Protein AF-A0A3B8XAX7-F1 (afdb_monomer)

Structure (mmCIF, N/CA/C/O backbone):
data_AF-A0A3B8XAX7-F1
#
_entry.id   AF-A0A3B8XAX7-F1
#
loop_
_atom_site.group_PDB
_atom_site.id
_atom_site.type_symbol
_atom_site.label_atom_id
_atom_site.label_alt_id
_atom_site.label_comp_id
_atom_site.label_asym_id
_atom_site.label_entity_id
_atom_site.label_seq_id
_atom_site.pdbx_PDB_ins_code
_atom_site.Cartn_x
_atom_site.Cartn_y
_atom_site.Cartn_z
_atom_site.occupancy
_atom_site.B_iso_or_equiv
_atom_site.auth_seq_id
_atom_site.auth_comp_id
_atom_site.auth_asym_id
_atom_site.auth_atom_id
_atom_site.pdbx_PDB_model_num
ATOM 1 N N . GLY A 1 1 ? 20.443 1.069 -16.167 1.00 61.75 1 GLY A N 1
ATOM 2 C CA . GLY A 1 1 ? 19.445 0.822 -15.101 1.00 61.75 1 GLY A CA 1
ATOM 3 C C . GLY A 1 1 ? 19.989 -0.280 -14.224 1.00 61.75 1 GLY A C 1
ATOM 4 O O . GLY A 1 1 ? 20.719 -1.090 -14.764 1.00 61.75 1 GLY A O 1
ATOM 5 N N . PHE A 1 2 ? 19.674 -0.345 -12.926 1.00 66.94 2 PHE A N 1
ATOM 6 C CA . PHE A 1 2 ? 20.368 -1.276 -12.009 1.00 66.94 2 PHE A CA 1
ATOM 7 C C . PHE A 1 2 ? 20.393 -2.736 -12.513 1.00 66.94 2 PHE A C 1
ATOM 9 O O . PHE A 1 2 ? 21.386 -3.434 -12.376 1.00 66.94 2 PHE A O 1
ATOM 16 N N . LEU A 1 3 ? 19.346 -3.165 -13.218 1.00 68.88 3 LEU A N 1
ATOM 17 C CA . LEU A 1 3 ? 19.205 -4.504 -13.802 1.00 68.88 3 LEU A CA 1
ATOM 18 C C . LEU A 1 3 ? 20.222 -4.856 -14.907 1.00 68.88 3 LEU A C 1
ATOM 20 O O . LEU A 1 3 ? 20.401 -6.036 -15.185 1.00 68.88 3 LEU A O 1
ATOM 24 N N . THR A 1 4 ? 20.882 -3.883 -15.545 1.00 67.38 4 THR A N 1
ATOM 25 C CA . THR A 1 4 ? 21.856 -4.137 -16.630 1.00 67.38 4 THR A CA 1
ATOM 26 C C . THR A 1 4 ? 23.275 -4.394 -16.124 1.00 67.38 4 THR A C 1
ATOM 28 O O . THR A 1 4 ? 24.129 -4.818 -16.893 1.00 67.38 4 THR A O 1
ATOM 31 N N . GLU A 1 5 ? 23.533 -4.137 -14.842 1.00 78.00 5 GLU A N 1
ATOM 32 C CA . GLU A 1 5 ? 24.853 -4.286 -14.213 1.00 78.00 5 GLU A CA 1
ATOM 33 C C . GLU A 1 5 ? 25.032 -5.664 -13.553 1.00 78.00 5 GLU A C 1
ATOM 35 O O . GLU A 1 5 ? 26.146 -6.064 -13.216 1.00 78.00 5 GLU A O 1
ATOM 40 N N . TYR A 1 6 ? 23.943 -6.423 -13.390 1.00 73.25 6 TYR A N 1
ATOM 41 C CA . TYR A 1 6 ? 23.948 -7.725 -12.732 1.00 73.25 6 TYR A CA 1
ATOM 42 C C . TYR A 1 6 ? 23.913 -8.869 -13.742 1.00 73.25 6 TYR A C 1
ATOM 44 O O . TYR A 1 6 ? 22.968 -9.028 -14.509 1.00 73.25 6 TYR A O 1
ATOM 52 N N . THR A 1 7 ? 24.928 -9.726 -13.698 1.00 74.94 7 THR A N 1
ATOM 53 C CA . THR A 1 7 ? 25.008 -10.918 -14.545 1.00 74.94 7 THR A CA 1
ATOM 54 C C . THR A 1 7 ? 24.191 -12.076 -13.960 1.00 74.94 7 THR A 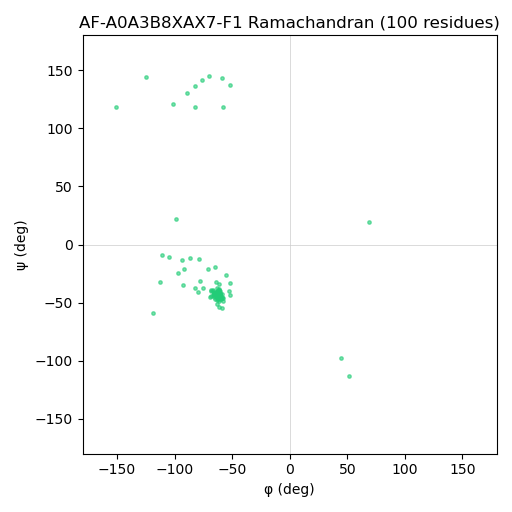C 1
ATOM 56 O O . THR A 1 7 ? 24.278 -12.359 -12.761 1.00 74.94 7 THR A O 1
ATOM 59 N N . GLY A 1 8 ? 23.436 -12.776 -14.817 1.00 77.50 8 GLY A N 1
ATOM 60 C CA . GLY A 1 8 ? 22.853 -14.110 -14.596 1.00 77.50 8 GLY A CA 1
ATOM 61 C C . GLY A 1 8 ? 22.198 -14.336 -13.229 1.00 77.50 8 GLY A C 1
ATOM 62 O O . GLY A 1 8 ? 21.045 -13.973 -13.010 1.00 77.50 8 GLY A O 1
ATOM 63 N N . LEU A 1 9 ? 22.937 -14.951 -12.300 1.00 82.56 9 LEU A N 1
ATOM 64 C CA . LEU A 1 9 ? 22.441 -15.314 -10.969 1.00 82.56 9 LEU A CA 1
ATOM 65 C C . LEU A 1 9 ? 21.993 -14.095 -10.147 1.00 82.56 9 LEU A C 1
ATOM 67 O O . LEU A 1 9 ? 20.950 -14.135 -9.499 1.00 82.56 9 LEU A O 1
ATOM 71 N N . LYS A 1 10 ? 22.756 -12.995 -10.198 1.00 81.06 10 LYS A N 1
ATOM 72 C CA . LYS A 1 10 ? 22.441 -11.782 -9.430 1.00 81.06 10 LYS A CA 1
ATOM 73 C C . LYS A 1 10 ? 21.156 -11.133 -9.940 1.00 81.06 10 LYS A C 1
ATOM 75 O O . LYS A 1 10 ? 20.323 -10.729 -9.141 1.00 81.06 10 LYS A O 1
ATOM 80 N N . PHE A 1 11 ? 20.960 -11.112 -11.258 1.00 81.88 11 PHE A N 1
ATOM 81 C CA . PHE A 1 11 ? 19.723 -10.640 -11.884 1.00 81.88 11 PHE A CA 1
ATOM 82 C C . PHE A 1 11 ? 18.510 -11.440 -11.392 1.00 81.88 11 PHE A C 1
ATOM 84 O O . PHE A 1 11 ? 17.536 -10.852 -10.930 1.00 81.88 11 PHE A O 1
ATOM 91 N N . ILE A 1 12 ? 18.600 -12.775 -11.396 1.00 87.25 12 ILE A N 1
ATOM 92 C CA . ILE A 1 12 ? 17.524 -13.656 -10.912 1.00 87.25 12 ILE A CA 1
ATOM 93 C C . ILE A 1 12 ? 17.214 -13.388 -9.434 1.00 87.25 12 ILE A C 1
ATOM 95 O O . ILE A 1 12 ? 16.044 -13.308 -9.065 1.00 87.25 12 ILE A O 1
ATOM 99 N N . MET A 1 13 ? 18.238 -13.200 -8.597 1.00 87.75 13 MET A N 1
ATOM 100 C CA . MET A 1 13 ? 18.053 -12.888 -7.176 1.00 87.75 13 MET A CA 1
ATOM 101 C C . MET A 1 13 ? 17.304 -11.567 -6.955 1.00 87.75 13 MET A C 1
ATOM 103 O O . MET A 1 13 ? 16.456 -11.511 -6.069 1.00 87.75 13 MET A O 1
ATOM 107 N N . TYR A 1 14 ? 17.548 -10.534 -7.770 1.00 86.06 14 TYR A N 1
ATOM 108 C CA . TYR A 1 14 ? 16.793 -9.277 -7.684 1.00 86.06 14 TYR A CA 1
ATOM 109 C C . TYR A 1 14 ? 15.308 -9.460 -8.019 1.00 86.06 14 TYR A C 1
ATOM 111 O O . TYR A 1 14 ? 14.464 -8.981 -7.264 1.00 86.06 14 TYR A O 1
ATOM 119 N N . TYR A 1 15 ? 14.969 -10.190 -9.088 1.00 85.31 15 TYR A N 1
ATOM 120 C CA . TYR A 1 15 ? 13.560 -10.470 -9.404 1.00 85.31 15 TYR A CA 1
ATOM 121 C C . TYR A 1 15 ? 12.896 -11.342 -8.349 1.00 85.31 15 TYR A C 1
ATOM 123 O O . TYR A 1 15 ? 11.762 -11.075 -7.958 1.00 85.31 15 TYR A O 1
ATOM 131 N N . LEU A 1 16 ? 13.594 -12.374 -7.872 1.00 91.19 16 LEU A N 1
ATOM 132 C CA . LEU A 1 16 ? 13.080 -13.231 -6.813 1.00 91.19 16 LEU A CA 1
ATOM 133 C C . LEU A 1 16 ? 12.774 -12.406 -5.559 1.00 91.19 16 LEU A C 1
ATOM 135 O O . LEU A 1 16 ? 11.690 -12.538 -5.000 1.00 91.19 16 LEU A O 1
ATOM 139 N N . ALA A 1 17 ? 13.685 -11.519 -5.157 1.00 91.94 17 ALA A N 1
ATOM 140 C CA . ALA A 1 17 ? 13.478 -10.632 -4.020 1.00 91.94 17 ALA A CA 1
ATOM 141 C C . ALA A 1 17 ? 12.278 -9.690 -4.223 1.00 91.94 17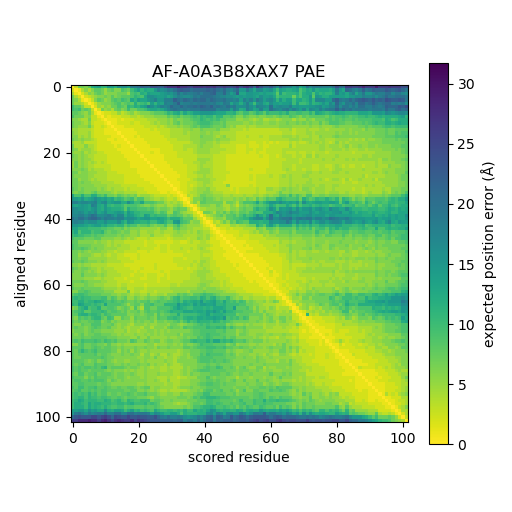 ALA A C 1
ATOM 143 O O . ALA A 1 17 ? 11.493 -9.504 -3.296 1.00 91.94 17 ALA A O 1
ATOM 144 N N . GLU A 1 18 ? 12.091 -9.137 -5.425 1.00 89.88 18 GLU A N 1
ATOM 145 C CA . GLU A 1 18 ? 10.938 -8.284 -5.741 1.00 89.88 18 GLU A CA 1
ATOM 146 C C . GLU A 1 18 ? 9.610 -9.053 -5.619 1.00 89.88 18 GLU A C 1
ATOM 148 O O . GLU A 1 18 ? 8.672 -8.571 -4.981 1.00 89.88 18 GLU A O 1
ATOM 153 N N . TYR A 1 19 ? 9.540 -10.279 -6.148 1.00 90.69 19 TYR A N 1
ATOM 154 C CA . TYR A 1 19 ? 8.340 -11.116 -6.040 1.00 90.69 19 TYR A CA 1
ATOM 155 C C . TYR A 1 19 ? 8.074 -11.592 -4.614 1.00 90.69 19 TYR A C 1
ATOM 157 O O . TYR A 1 19 ? 6.925 -11.586 -4.174 1.00 90.69 19 TYR A O 1
ATOM 165 N N . VAL A 1 20 ? 9.119 -11.960 -3.869 1.00 93.62 20 VAL A N 1
ATOM 166 C CA . VAL A 1 20 ? 8.988 -12.307 -2.450 1.00 93.62 20 VAL A CA 1
ATOM 167 C C . VAL A 1 20 ? 8.449 -11.109 -1.671 1.00 93.62 20 VAL A C 1
ATOM 169 O O . VAL A 1 20 ? 7.500 -11.275 -0.912 1.00 93.62 20 VAL A O 1
ATOM 172 N N . ASN A 1 21 ? 8.964 -9.900 -1.915 1.00 93.75 21 ASN A N 1
ATOM 173 C CA . ASN A 1 21 ? 8.464 -8.686 -1.270 1.00 93.75 21 ASN A CA 1
ATOM 174 C C . ASN A 1 21 ? 6.988 -8.405 -1.619 1.00 93.75 21 ASN A C 1
ATOM 176 O O . ASN A 1 21 ? 6.188 -8.054 -0.757 1.00 93.75 21 ASN A O 1
ATOM 180 N N . MET A 1 22 ? 6.579 -8.625 -2.870 1.00 92.06 22 MET A N 1
ATOM 181 C CA . MET A 1 22 ? 5.174 -8.477 -3.265 1.00 92.06 22 MET A CA 1
ATOM 182 C C . MET A 1 22 ? 4.251 -9.445 -2.501 1.00 92.06 22 MET A C 1
ATOM 184 O O . MET A 1 22 ? 3.154 -9.061 -2.081 1.00 92.06 22 MET A O 1
ATOM 188 N N . ILE A 1 23 ? 4.699 -10.685 -2.275 1.00 93.50 23 ILE A N 1
ATOM 189 C CA . ILE A 1 23 ? 3.966 -11.684 -1.485 1.00 93.50 23 ILE A CA 1
ATOM 190 C C . ILE A 1 23 ? 3.929 -11.294 -0.006 1.00 93.50 23 ILE A C 1
ATOM 192 O O . ILE A 1 23 ? 2.859 -11.350 0.600 1.00 93.50 23 ILE A O 1
ATOM 196 N N . THR A 1 24 ? 5.050 -10.867 0.581 1.00 92.88 24 THR A N 1
ATOM 197 C CA . THR A 1 24 ? 5.092 -10.494 2.003 1.00 92.88 24 THR A CA 1
ATOM 198 C C . THR A 1 24 ? 4.239 -9.263 2.299 1.00 92.88 24 THR A C 1
ATOM 200 O O . THR A 1 24 ? 3.495 -9.271 3.277 1.00 92.88 24 THR A O 1
ATOM 203 N N . VAL A 1 25 ? 4.263 -8.237 1.444 1.00 93.06 25 VAL A N 1
ATOM 204 C CA . VAL A 1 25 ? 3.410 -7.045 1.596 1.00 93.06 25 VAL A CA 1
ATOM 205 C C . VAL A 1 25 ? 1.931 -7.407 1.462 1.00 93.06 25 VAL A C 1
ATOM 207 O O . VAL A 1 25 ? 1.115 -6.948 2.260 1.00 93.06 25 VAL A O 1
ATOM 210 N N . SER A 1 26 ? 1.580 -8.284 0.516 1.00 91.38 26 SER A N 1
ATOM 211 C CA . SER A 1 26 ? 0.205 -8.782 0.378 1.00 91.38 26 SER A CA 1
ATOM 212 C C . SER A 1 26 ? -0.233 -9.567 1.619 1.00 91.38 26 SER A C 1
ATOM 214 O O . SER A 1 26 ? -1.324 -9.345 2.137 1.00 91.38 26 SER A O 1
ATOM 216 N N . ALA A 1 27 ? 0.630 -10.434 2.155 1.00 91.31 27 ALA A N 1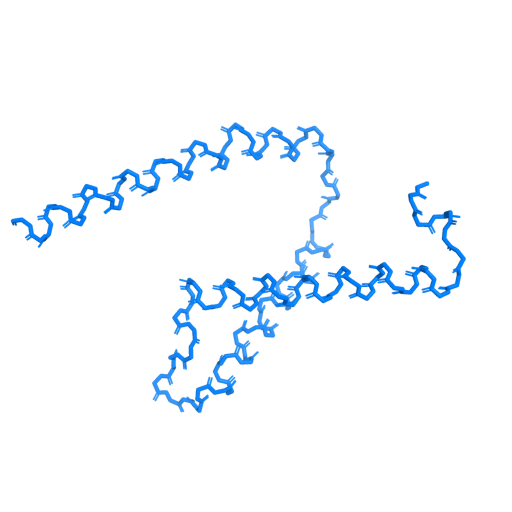
ATOM 217 C CA . ALA A 1 27 ? 0.371 -11.169 3.391 1.00 91.31 27 ALA A CA 1
ATOM 218 C C . ALA A 1 27 ? 0.159 -10.231 4.591 1.00 91.31 27 ALA A C 1
ATOM 220 O O . ALA A 1 27 ? -0.808 -10.399 5.335 1.00 91.31 27 ALA A O 1
ATOM 221 N N . LEU A 1 28 ? 1.007 -9.209 4.752 1.00 92.50 28 LEU A N 1
ATOM 222 C CA . LEU A 1 28 ? 0.856 -8.196 5.800 1.00 92.50 28 LEU A CA 1
ATOM 223 C C . LEU A 1 28 ? -0.456 -7.419 5.655 1.00 92.50 28 LEU A C 1
ATOM 225 O O . LEU A 1 28 ? -1.154 -7.217 6.646 1.00 92.50 28 LEU A O 1
ATOM 229 N N . ALA A 1 29 ? -0.833 -7.036 4.435 1.00 91.06 29 ALA A N 1
ATOM 230 C CA . ALA A 1 29 ? -2.094 -6.347 4.187 1.00 91.06 29 ALA A CA 1
ATOM 231 C C . ALA A 1 29 ? -3.306 -7.213 4.573 1.00 91.06 29 ALA A C 1
ATOM 233 O O . ALA A 1 29 ? -4.241 -6.716 5.204 1.00 91.06 29 ALA A O 1
ATOM 234 N N . VAL A 1 30 ? -3.280 -8.517 4.263 1.00 91.06 30 VAL A N 1
ATOM 235 C CA . VAL A 1 30 ? -4.342 -9.453 4.668 1.00 91.06 30 VAL A CA 1
ATOM 236 C C . VAL A 1 30 ? -4.454 -9.555 6.187 1.00 91.06 30 VAL A C 1
ATOM 238 O O . VAL A 1 30 ? -5.566 -9.529 6.719 1.00 91.06 30 VAL A O 1
ATOM 241 N N . LEU A 1 31 ? -3.320 -9.655 6.884 1.00 90.06 31 LEU A N 1
ATOM 242 C CA . LEU A 1 31 ? -3.285 -9.764 8.343 1.00 90.06 31 LEU A CA 1
ATOM 243 C C . LEU A 1 31 ? -3.790 -8.494 9.032 1.00 90.06 31 LEU A C 1
ATOM 245 O O . LEU A 1 31 ? -4.583 -8.596 9.962 1.00 90.06 31 LEU A O 1
ATOM 249 N N . LEU A 1 32 ? -3.351 -7.322 8.570 1.00 88.50 32 LEU A N 1
ATOM 250 C CA . LEU A 1 32 ? -3.646 -6.046 9.223 1.00 88.50 32 LEU A CA 1
ATOM 251 C C . LEU A 1 32 ? -5.048 -5.515 8.904 1.00 88.50 32 LEU A C 1
ATOM 253 O O . LEU A 1 32 ? -5.714 -5.003 9.796 1.00 88.50 32 LEU A O 1
ATOM 257 N N . PHE A 1 33 ? -5.503 -5.631 7.652 1.00 85.94 33 PHE A N 1
ATOM 258 C CA . PHE A 1 33 ? -6.727 -4.958 7.198 1.00 85.94 33 PHE A CA 1
ATOM 259 C C . PHE A 1 33 ? -7.876 -5.910 6.857 1.00 85.94 33 PHE A C 1
ATOM 261 O O . PHE A 1 33 ? -9.033 -5.565 7.072 1.00 85.94 33 PHE A O 1
ATOM 268 N N . PHE A 1 34 ? -7.596 -7.118 6.357 1.00 82.50 34 PHE A N 1
ATOM 269 C CA . PHE A 1 34 ? -8.639 -8.048 5.889 1.00 82.50 34 PHE A CA 1
ATOM 270 C C . PHE A 1 34 ? -9.008 -9.132 6.915 1.00 82.50 34 PHE A C 1
ATOM 272 O O . PHE A 1 34 ? -9.522 -10.195 6.548 1.00 82.50 34 PHE A O 1
ATOM 279 N N . GLY A 1 35 ? -8.744 -8.893 8.203 1.00 80.44 35 GLY A N 1
ATOM 280 C CA . GLY A 1 35 ? -9.110 -9.811 9.289 1.00 80.44 35 GLY A CA 1
ATOM 281 C C . GLY A 1 35 ? -8.323 -11.127 9.292 1.00 80.44 35 GLY A C 1
ATOM 282 O O . GLY A 1 35 ? -8.781 -12.116 9.865 1.00 80.44 35 GLY A O 1
ATOM 283 N N . GLY A 1 36 ? -7.170 -11.169 8.612 1.00 82.50 36 GLY A N 1
ATOM 284 C CA . GLY A 1 36 ? -6.247 -12.300 8.587 1.00 82.50 36 GLY A CA 1
ATOM 285 C C . GLY A 1 36 ? -6.923 -13.628 8.249 1.00 82.50 36 GLY A C 1
ATOM 286 O O . GLY A 1 36 ? -7.433 -13.834 7.143 1.00 82.50 36 GLY A O 1
ATOM 287 N N . TRP A 1 37 ? -6.931 -14.509 9.243 1.00 81.88 37 TRP A N 1
ATOM 288 C CA . TRP A 1 37 ? -7.378 -15.899 9.181 1.00 81.88 37 TRP A CA 1
ATOM 289 C C . TRP A 1 37 ? -8.898 -16.078 9.235 1.00 81.88 37 TRP A C 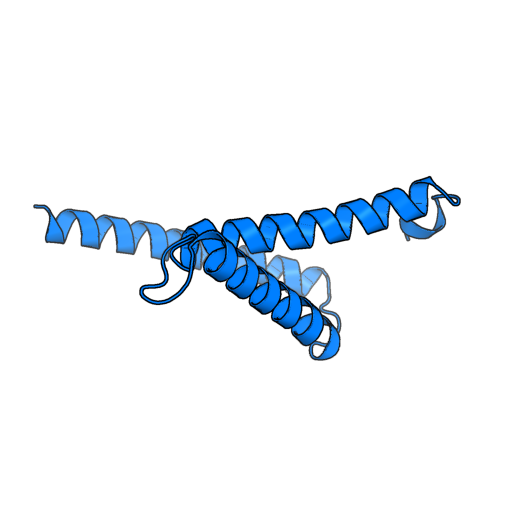1
ATOM 291 O O . TRP A 1 37 ? -9.394 -17.175 8.988 1.00 81.88 37 TRP A O 1
ATOM 301 N N . TYR A 1 38 ? -9.647 -15.027 9.579 1.00 75.00 38 TYR A N 1
ATOM 302 C CA . TYR A 1 38 ? -11.072 -15.158 9.843 1.00 75.00 38 TYR A CA 1
ATOM 303 C C . TYR A 1 38 ? -11.888 -15.147 8.545 1.00 75.00 38 TYR A C 1
ATOM 305 O O . TYR A 1 38 ? -11.880 -14.172 7.781 1.00 75.00 38 TYR A O 1
ATOM 313 N N . LEU A 1 39 ? -12.593 -16.252 8.305 1.00 76.38 39 LEU A N 1
ATOM 314 C CA . LEU A 1 39 ? -13.693 -16.367 7.357 1.00 76.38 39 LEU A CA 1
ATOM 315 C C . LEU A 1 39 ? -14.637 -17.454 7.882 1.00 76.38 39 LEU A C 1
ATOM 317 O O . LEU A 1 39 ? -14.227 -18.599 8.025 1.00 76.38 39 LEU A O 1
ATOM 321 N N . TRP A 1 40 ? -15.886 -17.092 8.184 1.00 71.44 40 TRP A N 1
ATOM 322 C CA . TRP A 1 40 ? -16.823 -17.933 8.952 1.00 71.44 40 TRP A CA 1
ATOM 323 C C . TRP A 1 40 ? -17.034 -19.344 8.363 1.00 71.44 40 TRP A C 1
ATOM 325 O O . TRP A 1 40 ? -17.345 -20.280 9.091 1.00 71.44 40 TRP A O 1
ATOM 335 N N . PHE A 1 41 ? -16.852 -19.507 7.050 1.00 77.19 41 PHE A N 1
ATOM 336 C CA . PHE A 1 41 ? -17.217 -20.722 6.315 1.00 77.19 41 PHE A CA 1
ATOM 337 C C . PHE A 1 41 ? -16.024 -21.552 5.797 1.00 77.19 41 PHE A C 1
ATOM 339 O O . PHE A 1 41 ? -16.221 -22.655 5.297 1.00 77.19 41 PHE A O 1
ATOM 346 N N . VAL A 1 42 ? -14.784 -21.053 5.876 1.00 81.56 42 VAL A N 1
ATOM 347 C CA . VAL A 1 42 ? -13.621 -21.661 5.192 1.00 81.56 42 VAL A CA 1
ATOM 348 C C . VAL A 1 42 ? -12.508 -21.956 6.198 1.00 81.56 42 VAL A C 1
ATOM 350 O O . VAL A 1 42 ? -12.297 -21.147 7.102 1.00 81.56 42 VAL A O 1
ATOM 353 N N . PRO A 1 43 ? -11.745 -23.062 6.046 1.00 85.56 43 PRO A N 1
ATOM 354 C CA . PRO A 1 43 ? -10.589 -23.316 6.891 1.00 85.56 43 PRO A CA 1
ATOM 355 C C . PRO A 1 43 ? -9.634 -22.110 6.920 1.00 85.56 43 PRO A C 1
ATOM 357 O O . PRO A 1 43 ? -9.343 -21.546 5.859 1.00 85.56 43 PRO A O 1
ATOM 360 N N . PRO A 1 44 ? -9.094 -21.737 8.093 1.00 81.88 44 PRO A N 1
ATOM 361 C CA . PRO A 1 44 ? -8.333 -20.497 8.268 1.00 81.88 44 PRO A CA 1
ATOM 362 C C . PRO A 1 44 ? -7.182 -20.314 7.266 1.00 81.88 44 PRO A C 1
ATOM 364 O O . PRO A 1 44 ? -6.967 -19.223 6.739 1.00 81.88 44 PRO A O 1
ATOM 367 N N . VAL A 1 45 ? -6.463 -21.399 6.960 1.00 84.94 45 VAL A N 1
ATOM 368 C CA . VAL A 1 45 ? -5.333 -21.399 6.014 1.00 84.94 45 VAL A CA 1
ATOM 369 C C . VAL A 1 45 ? -5.795 -21.118 4.584 1.00 84.94 45 VAL A C 1
ATOM 371 O O . VAL A 1 45 ? -5.179 -20.322 3.879 1.00 84.94 45 VAL A O 1
ATOM 374 N N . LEU A 1 46 ? -6.899 -21.734 4.160 1.00 84.94 46 LEU A N 1
ATOM 375 C CA . LEU A 1 46 ? -7.472 -21.533 2.828 1.00 84.94 46 LEU A CA 1
ATOM 376 C C . LEU A 1 46 ? -8.033 -20.116 2.678 1.00 84.94 46 LEU A C 1
ATOM 378 O O . LEU A 1 46 ? -7.829 -19.489 1.643 1.00 84.94 46 LEU A O 1
ATOM 382 N N . ALA A 1 47 ? -8.670 -19.583 3.723 1.00 86.00 47 ALA A N 1
ATOM 383 C CA . ALA A 1 47 ? -9.156 -18.207 3.745 1.00 86.00 47 ALA A CA 1
ATOM 384 C C . ALA A 1 47 ? -8.011 -17.191 3.613 1.00 86.00 47 ALA A C 1
ATOM 386 O O . ALA A 1 47 ? -8.114 -16.237 2.841 1.00 86.00 47 ALA A O 1
ATOM 387 N N . PHE A 1 48 ? -6.907 -17.413 4.331 1.00 87.50 48 PHE A N 1
ATOM 388 C CA . PHE A 1 48 ? -5.715 -16.577 4.232 1.00 87.50 48 PHE A CA 1
ATOM 389 C C . PHE A 1 48 ? -5.095 -16.640 2.831 1.00 87.50 48 PHE A C 1
ATOM 391 O O . PHE A 1 48 ? -4.897 -15.602 2.199 1.00 87.50 48 PHE A O 1
ATOM 398 N N . LEU A 1 49 ? -4.852 -17.848 2.312 1.00 88.56 49 LEU A N 1
ATOM 399 C CA . LEU A 1 49 ? -4.275 -18.041 0.980 1.00 88.56 49 LEU A CA 1
ATOM 400 C C . LEU A 1 49 ? -5.142 -17.416 -0.113 1.00 88.56 49 LEU A C 1
ATOM 402 O O . LEU A 1 49 ? -4.614 -16.741 -0.992 1.00 88.56 49 LEU A O 1
ATOM 406 N N . PHE A 1 50 ? -6.463 -17.574 -0.035 1.00 90.00 50 PHE A N 1
ATOM 407 C CA . PHE A 1 50 ? -7.387 -16.974 -0.992 1.00 90.00 50 PHE A CA 1
ATOM 408 C C . PHE A 1 50 ? -7.283 -15.444 -1.008 1.00 90.00 50 PHE A C 1
ATOM 410 O O . PHE A 1 50 ? -7.150 -14.848 -2.077 1.00 90.00 50 PHE A O 1
ATOM 417 N N . LYS A 1 51 ? -7.272 -14.800 0.168 1.00 88.06 51 LYS A N 1
ATOM 418 C CA . LYS A 1 51 ? -7.118 -13.340 0.277 1.00 88.06 51 LYS A CA 1
ATOM 419 C C . LYS A 1 51 ?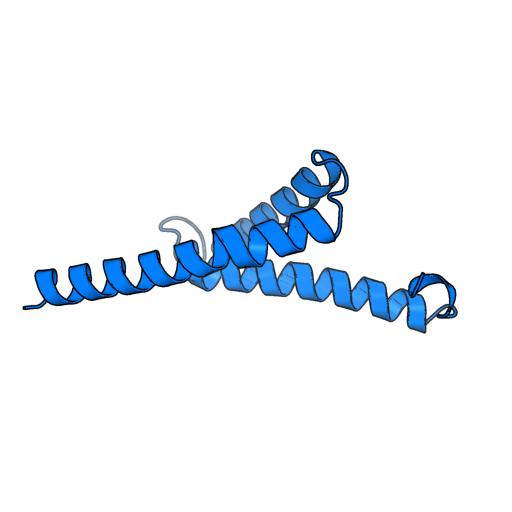 -5.763 -12.870 -0.263 1.00 88.06 51 LYS A C 1
ATOM 421 O O . LYS A 1 51 ? -5.707 -11.862 -0.964 1.00 88.06 51 LYS A O 1
ATOM 426 N N . VAL A 1 52 ? -4.681 -13.604 0.014 1.00 91.50 52 VAL A N 1
ATOM 427 C CA . VAL A 1 52 ? -3.343 -13.279 -0.511 1.00 91.50 52 VAL A CA 1
ATOM 428 C C . VAL A 1 52 ? -3.307 -13.405 -2.032 1.00 91.50 52 VAL A C 1
ATOM 430 O O . VAL A 1 52 ? -2.842 -12.488 -2.701 1.00 91.50 52 VAL A O 1
ATOM 433 N N . VAL A 1 53 ? -3.839 -14.493 -2.595 1.00 92.19 53 VAL A N 1
ATOM 434 C CA . VAL A 1 53 ? -3.920 -14.690 -4.053 1.00 92.19 53 VAL A CA 1
ATOM 435 C C . VAL A 1 53 ? -4.759 -13.596 -4.709 1.00 92.19 53 VAL A C 1
ATOM 437 O O . VAL A 1 53 ? -4.370 -13.083 -5.756 1.00 92.19 53 VAL A O 1
ATOM 440 N N . LEU A 1 54 ? -5.860 -13.181 -4.082 1.00 91.94 54 LEU A N 1
ATOM 441 C CA . LEU A 1 54 ? -6.687 -12.078 -4.565 1.00 91.94 54 LEU A CA 1
ATOM 442 C C . LEU A 1 54 ? -5.910 -10.752 -4.592 1.00 91.94 54 LEU A C 1
ATOM 444 O O . LEU A 1 54 ? -5.985 -10.025 -5.582 1.00 91.94 54 LEU A O 1
ATOM 448 N N . LEU A 1 55 ? -5.122 -10.444 -3.555 1.00 91.50 55 LEU A N 1
ATOM 449 C CA . LEU A 1 55 ? -4.264 -9.254 -3.559 1.00 91.50 55 LEU A CA 1
ATOM 450 C C . LEU A 1 55 ? -3.141 -9.344 -4.596 1.00 91.50 55 LEU A C 1
ATOM 452 O O . LEU A 1 55 ? -2.868 -8.357 -5.274 1.00 91.50 55 LEU A O 1
ATOM 456 N N . LEU A 1 56 ? -2.523 -10.512 -4.779 1.00 92.56 56 LEU A N 1
ATOM 457 C CA . LEU A 1 56 ? -1.518 -10.718 -5.827 1.00 92.56 56 LEU A CA 1
ATOM 458 C C . LEU A 1 56 ? -2.119 -10.543 -7.226 1.00 92.56 56 LEU A C 1
ATOM 460 O O . LEU A 1 56 ? -1.510 -9.902 -8.083 1.00 92.56 56 LEU A O 1
ATOM 464 N N . PHE A 1 57 ? -3.331 -11.056 -7.445 1.00 91.69 57 PHE A N 1
ATOM 465 C CA . PHE A 1 57 ? -4.085 -10.822 -8.672 1.00 91.69 57 PHE A CA 1
ATOM 466 C C . PHE A 1 57 ? -4.324 -9.325 -8.891 1.00 91.69 57 PHE A C 1
ATOM 468 O O . PHE A 1 57 ? -4.073 -8.818 -9.984 1.00 91.69 57 PHE A O 1
ATOM 475 N N . LEU A 1 58 ? -4.720 -8.595 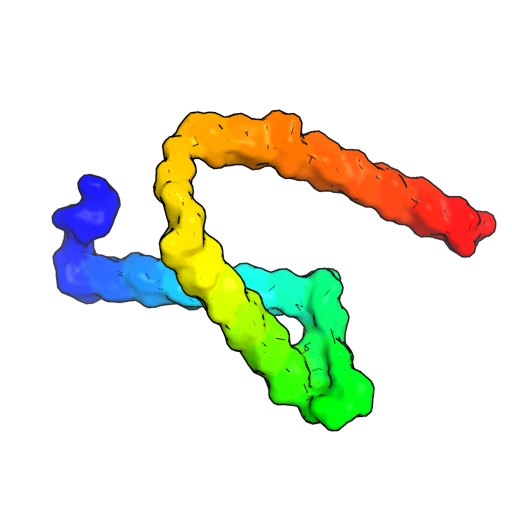-7.845 1.00 91.12 58 LEU A N 1
ATOM 476 C CA . LEU A 1 58 ? -4.898 -7.148 -7.908 1.00 91.12 58 LEU A CA 1
ATOM 477 C C . LEU A 1 58 ? -3.582 -6.427 -8.239 1.00 91.12 58 LEU A C 1
ATOM 479 O O . LEU A 1 58 ? -3.581 -5.555 -9.100 1.00 91.12 58 LEU A O 1
ATOM 483 N N . TYR A 1 59 ? -2.446 -6.824 -7.658 1.00 88.19 59 TYR A N 1
ATOM 484 C CA . TYR A 1 59 ? -1.129 -6.275 -8.010 1.00 88.19 59 TYR A CA 1
ATOM 485 C C . TYR A 1 59 ? -0.792 -6.457 -9.496 1.00 88.19 59 TYR A C 1
ATOM 487 O O . TYR A 1 59 ? -0.352 -5.511 -10.156 1.00 88.19 59 TYR A O 1
ATOM 495 N N . ILE A 1 60 ? -1.01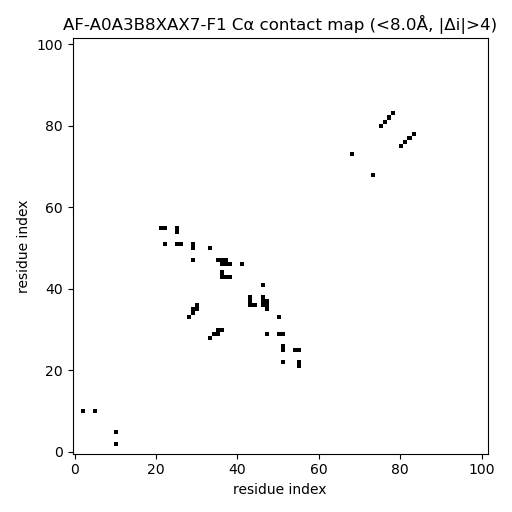7 -7.656 -10.038 1.00 90.06 60 ILE A N 1
ATOM 496 C CA . ILE A 1 60 ? -0.776 -7.951 -11.457 1.00 90.06 60 ILE A CA 1
ATOM 497 C C . ILE A 1 60 ? -1.730 -7.136 -12.339 1.00 90.06 60 ILE A C 1
ATOM 499 O O . ILE A 1 60 ? -1.308 -6.563 -13.346 1.00 90.06 60 ILE A O 1
ATOM 503 N N . TRP A 1 61 ? -2.996 -7.020 -11.940 1.00 91.94 61 TRP A N 1
ATOM 504 C CA . TRP A 1 61 ? -3.997 -6.255 -12.675 1.00 91.94 61 TRP A CA 1
ATOM 505 C C . TRP A 1 61 ? -3.695 -4.750 -12.689 1.00 91.94 61 TRP A C 1
ATOM 507 O O . TRP A 1 61 ? -3.747 -4.118 -13.750 1.00 91.94 61 TRP A O 1
ATOM 517 N N . LEU A 1 62 ? -3.292 -4.177 -11.550 1.00 87.75 62 LEU A N 1
ATOM 518 C CA . LEU A 1 62 ? -2.843 -2.786 -11.456 1.00 87.75 62 LEU A CA 1
ATOM 519 C C . LEU A 1 62 ? -1.620 -2.542 -12.347 1.00 87.75 62 LEU A C 1
ATOM 521 O O . LEU A 1 62 ? -1.572 -1.546 -13.067 1.00 87.75 62 LEU A O 1
ATOM 525 N N . ARG A 1 63 ? -0.657 -3.472 -12.358 1.00 85.94 63 ARG A N 1
ATOM 526 C CA . ARG A 1 63 ? 0.532 -3.380 -13.217 1.00 85.94 63 ARG A CA 1
ATOM 527 C C . ARG A 1 63 ? 0.178 -3.363 -14.706 1.00 85.94 63 ARG A C 1
ATOM 529 O O . ARG A 1 63 ? 0.876 -2.708 -15.474 1.00 85.94 63 ARG A O 1
ATOM 536 N N . GLY A 1 64 ? -0.873 -4.079 -15.106 1.00 86.25 64 GLY A N 1
ATOM 537 C CA . GLY A 1 64 ? -1.361 -4.093 -16.487 1.00 86.25 64 GLY A CA 1
ATOM 538 C C . GLY A 1 64 ? -2.179 -2.857 -16.875 1.00 86.25 64 GLY A C 1
ATOM 539 O O . GLY A 1 64 ? -2.144 -2.450 -18.031 1.00 86.25 64 GLY A O 1
ATOM 540 N N . THR A 1 65 ? -2.898 -2.254 -15.925 1.00 85.69 65 THR A N 1
ATOM 541 C CA . THR A 1 65 ? -3.877 -1.188 -16.211 1.00 85.69 65 THR A CA 1
ATOM 542 C C . THR A 1 65 ? -3.283 0.217 -16.102 1.00 85.69 65 THR A C 1
ATOM 544 O O . THR A 1 65 ? -3.669 1.112 -16.853 1.00 85.69 65 THR A O 1
ATOM 547 N N . PHE A 1 66 ? -2.346 0.444 -15.176 1.00 83.00 66 PHE A N 1
ATOM 548 C CA . PHE A 1 66 ? -1.831 1.787 -14.909 1.00 83.00 66 PHE A CA 1
ATOM 549 C C . PHE A 1 66 ? -0.622 2.149 -15.790 1.00 83.00 66 PHE A C 1
ATOM 551 O O . PHE A 1 66 ? 0.367 1.410 -15.823 1.00 83.00 66 PHE A O 1
ATOM 558 N N . PRO A 1 67 ? -0.638 3.326 -16.451 1.00 80.56 67 PRO A N 1
ATOM 559 C CA . PRO A 1 67 ? 0.551 3.890 -17.076 1.00 80.56 67 PRO A CA 1
ATOM 560 C C . PRO A 1 67 ? 1.651 4.110 -16.035 1.00 80.56 67 PRO A C 1
ATOM 562 O O . PRO A 1 67 ? 1.383 4.508 -14.899 1.00 80.56 67 PRO A O 1
ATOM 565 N N . ARG A 1 68 ? 2.909 3.882 -16.423 1.00 81.56 68 ARG A N 1
ATOM 566 C CA . ARG A 1 68 ? 4.059 4.059 -15.525 1.00 81.56 68 ARG A CA 1
ATOM 567 C C . ARG A 1 68 ? 4.096 5.496 -14.992 1.00 81.56 68 ARG A C 1
ATOM 569 O O . ARG A 1 68 ? 4.245 6.440 -15.766 1.00 81.56 68 ARG A O 1
ATOM 576 N N . LEU A 1 69 ? 3.981 5.660 -13.674 1.00 79.81 69 LEU A N 1
ATOM 577 C CA . LEU A 1 69 ? 4.041 6.969 -13.026 1.00 79.81 69 LEU A CA 1
ATOM 578 C C . LEU A 1 69 ? 5.486 7.476 -12.956 1.00 79.81 69 LEU A C 1
ATOM 580 O O . LEU A 1 69 ? 6.418 6.718 -12.686 1.00 79.81 69 LEU A O 1
ATOM 584 N N . ARG A 1 70 ? 5.670 8.784 -13.163 1.00 88.31 70 ARG A N 1
ATOM 585 C CA . ARG A 1 70 ? 6.974 9.438 -12.992 1.00 88.31 70 ARG A CA 1
ATOM 586 C C . ARG A 1 70 ? 7.350 9.500 -11.510 1.00 88.31 70 ARG A C 1
ATOM 588 O O . ARG A 1 70 ? 6.486 9.744 -10.667 1.00 88.31 70 ARG A O 1
ATOM 595 N N . TYR A 1 71 ? 8.645 9.368 -11.212 1.00 81.19 71 TYR A N 1
ATOM 596 C CA . TYR A 1 71 ? 9.180 9.406 -9.845 1.00 81.19 71 TYR A CA 1
ATOM 597 C C . TYR A 1 71 ? 8.719 10.643 -9.053 1.00 81.19 71 TYR A C 1
ATOM 599 O O . TYR A 1 71 ? 8.246 10.518 -7.928 1.00 81.19 71 TYR A O 1
ATOM 607 N N . ASP A 1 72 ? 8.724 11.828 -9.669 1.00 85.19 72 ASP A N 1
ATOM 608 C CA . ASP A 1 72 ? 8.301 13.066 -8.993 1.00 85.19 72 ASP A CA 1
ATOM 609 C C . ASP A 1 72 ? 6.823 13.060 -8.583 1.00 85.19 72 ASP A C 1
ATOM 611 O O . ASP A 1 72 ? 6.435 13.668 -7.585 1.00 85.19 72 ASP A O 1
ATOM 615 N N . MET A 1 73 ? 5.974 12.383 -9.361 1.00 85.12 7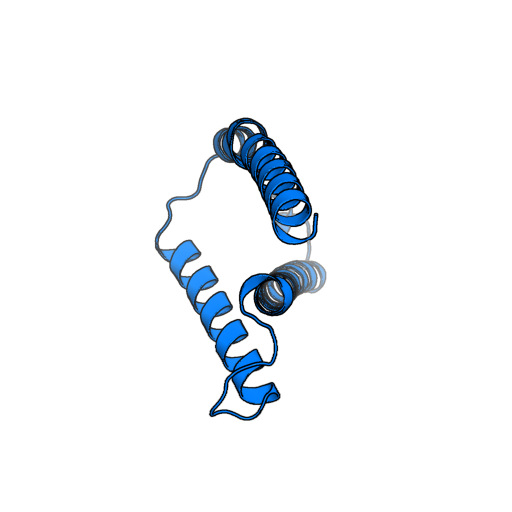3 MET A N 1
ATOM 616 C CA . MET A 1 73 ? 4.553 12.259 -9.050 1.00 85.12 73 MET A CA 1
ATOM 617 C C . MET A 1 73 ? 4.330 11.263 -7.914 1.00 85.12 73 MET A C 1
ATOM 619 O O . MET A 1 73 ? 3.507 11.532 -7.041 1.00 85.12 73 MET A O 1
ATOM 623 N N . LEU A 1 74 ? 5.109 10.177 -7.879 1.00 87.19 74 LEU A N 1
ATOM 624 C CA . LEU A 1 74 ? 5.105 9.218 -6.776 1.00 87.19 74 LEU A CA 1
ATOM 625 C C . LEU A 1 74 ? 5.543 9.882 -5.464 1.00 87.19 74 LEU A C 1
ATOM 627 O O . LEU A 1 74 ? 4.854 9.764 -4.454 1.00 87.19 74 LEU A O 1
ATOM 631 N N . MET A 1 75 ? 6.636 10.647 -5.494 1.00 90.69 75 MET A N 1
ATOM 632 C CA . MET A 1 75 ? 7.131 11.365 -4.317 1.00 90.69 75 MET A CA 1
ATOM 633 C C . MET A 1 75 ? 6.134 12.414 -3.833 1.00 90.69 75 MET A C 1
ATOM 635 O O . MET A 1 75 ? 5.890 12.532 -2.633 1.00 90.69 75 MET A O 1
ATOM 639 N N . ARG A 1 76 ? 5.494 13.138 -4.759 1.00 90.94 76 ARG A N 1
ATOM 640 C CA . ARG A 1 76 ? 4.437 14.089 -4.409 1.00 90.94 76 ARG A CA 1
ATOM 641 C C . ARG A 1 76 ? 3.227 13.394 -3.781 1.00 90.94 76 ARG A C 1
ATOM 643 O O . ARG A 1 76 ? 2.694 13.920 -2.811 1.00 90.94 76 ARG A O 1
ATOM 650 N N . LEU A 1 77 ? 2.807 12.239 -4.299 1.00 90.44 77 LEU A N 1
ATOM 651 C CA . LEU A 1 77 ? 1.700 11.459 -3.737 1.00 90.44 77 LEU A CA 1
ATOM 652 C C . LEU A 1 77 ? 2.030 10.967 -2.319 1.00 90.44 77 LEU A C 1
ATOM 654 O O . LEU A 1 77 ? 1.234 11.165 -1.404 1.00 90.44 77 LEU A O 1
ATOM 658 N N . GLY A 1 78 ? 3.221 10.394 -2.124 1.00 89.06 78 GLY A N 1
ATOM 659 C CA . GLY A 1 78 ? 3.683 9.919 -0.819 1.00 89.06 78 GLY A CA 1
ATOM 660 C C . GLY A 1 78 ? 3.720 11.029 0.227 1.00 89.06 78 GLY A C 1
ATOM 661 O O . GLY A 1 78 ? 3.081 10.928 1.271 1.00 89.06 78 GLY A O 1
ATOM 662 N N . TRP A 1 79 ? 4.414 12.123 -0.084 1.00 91.00 79 TRP A N 1
ATOM 663 C CA . TRP A 1 79 ? 4.676 13.181 0.890 1.00 91.00 79 TRP A CA 1
ATOM 664 C C . TRP A 1 79 ? 3.531 14.174 1.071 1.00 91.00 79 TRP A C 1
ATOM 666 O O . TRP A 1 79 ? 3.299 14.622 2.189 1.00 91.00 79 TRP A O 1
ATOM 676 N N . LYS A 1 80 ? 2.809 14.542 0.005 1.00 88.25 80 LYS A N 1
ATOM 677 C CA . LYS A 1 80 ? 1.747 15.560 0.106 1.00 88.25 80 LYS A CA 1
ATOM 678 C C . LYS A 1 80 ? 0.366 14.987 0.385 1.00 88.25 80 LYS A C 1
ATOM 680 O O . LYS A 1 80 ? -0.494 15.742 0.819 1.00 88.25 80 LYS A O 1
ATOM 685 N N . VAL A 1 81 ? 0.129 13.706 0.101 1.00 91.44 81 VAL A N 1
ATOM 686 C CA . VAL A 1 81 ? -1.213 13.115 0.206 1.00 91.44 81 VAL A CA 1
ATOM 687 C C . VAL A 1 81 ? -1.230 11.985 1.228 1.00 91.44 81 VAL A C 1
ATOM 689 O O . VAL A 1 81 ? -1.949 12.079 2.216 1.00 91.44 81 VAL A O 1
ATOM 692 N N . LEU A 1 82 ? -0.413 10.945 1.041 1.00 91.94 82 LEU A N 1
ATOM 693 C CA . LEU A 1 82 ? -0.477 9.741 1.879 1.00 91.94 82 LEU A CA 1
ATOM 694 C C . LEU A 1 82 ? -0.023 9.990 3.322 1.00 91.94 82 LEU A C 1
ATOM 696 O O . LEU A 1 82 ? -0.696 9.553 4.251 1.00 91.94 82 LEU A O 1
ATOM 700 N N . LEU A 1 83 ? 1.079 10.718 3.517 1.00 92.44 83 LEU A N 1
ATOM 701 C CA . LEU A 1 83 ? 1.603 11.027 4.850 1.00 92.44 83 LEU A CA 1
ATOM 702 C C . LEU A 1 83 ? 0.609 11.845 5.701 1.00 92.44 83 LEU A C 1
ATOM 704 O O . LEU A 1 83 ? 0.263 11.384 6.792 1.00 92.44 83 LEU A O 1
ATOM 708 N N . PRO A 1 84 ? 0.084 13.000 5.241 1.00 93.50 84 PRO A N 1
ATOM 709 C CA . PRO A 1 84 ? -0.893 13.747 6.030 1.00 93.50 84 PRO A CA 1
ATOM 710 C C . PRO A 1 84 ? -2.195 12.967 6.254 1.00 93.50 84 PRO A C 1
ATOM 712 O O . PRO A 1 84 ? -2.732 13.013 7.359 1.00 93.50 84 PRO A O 1
ATOM 715 N N . LEU A 1 85 ? -2.675 12.192 5.272 1.00 93.88 85 LEU A N 1
ATOM 716 C CA . LEU A 1 85 ? -3.850 11.329 5.461 1.00 93.88 85 LEU A CA 1
ATOM 717 C C . LEU A 1 85 ? -3.624 10.256 6.535 1.00 93.88 85 LEU A C 1
ATOM 719 O O . LEU A 1 85 ? -4.528 9.990 7.326 1.00 93.88 85 LEU A O 1
ATOM 723 N N . GLY A 1 86 ? -2.427 9.666 6.594 1.00 91.06 86 GLY A N 1
ATOM 724 C CA . GLY A 1 86 ? -2.062 8.696 7.626 1.00 91.06 86 GLY A CA 1
ATOM 725 C C . GLY A 1 86 ? -2.104 9.300 9.029 1.00 91.06 86 GLY A C 1
ATOM 726 O O . GLY A 1 86 ? -2.702 8.716 9.930 1.00 91.06 86 GLY A O 1
ATOM 727 N N . ILE A 1 87 ? -1.547 10.504 9.203 1.00 94.12 87 ILE A N 1
ATOM 728 C CA . ILE A 1 87 ? -1.582 11.223 10.488 1.00 94.12 87 ILE A CA 1
ATOM 729 C C . ILE A 1 87 ? -3.028 11.506 10.911 1.00 94.12 87 ILE A C 1
ATOM 731 O O . ILE A 1 87 ? -3.395 11.252 12.058 1.00 94.12 87 ILE A O 1
ATOM 735 N N . VAL A 1 88 ? -3.865 11.983 9.986 1.00 95.19 88 VAL A N 1
ATOM 736 C CA . VAL A 1 88 ? -5.281 12.253 10.269 1.00 95.19 88 VAL A CA 1
ATOM 737 C C . VAL A 1 88 ? -6.008 10.976 10.694 1.00 95.19 88 VAL A C 1
ATOM 739 O O . VAL A 1 88 ? -6.741 11.001 11.678 1.00 95.19 88 VAL A O 1
ATOM 742 N N . ASN A 1 89 ? -5.778 9.849 10.013 1.00 93.12 89 ASN A N 1
ATOM 743 C CA . ASN A 1 89 ? -6.412 8.574 10.358 1.00 93.12 89 ASN A CA 1
ATOM 744 C C . ASN A 1 89 ? -6.054 8.110 11.783 1.00 93.12 89 ASN A C 1
ATOM 746 O O . ASN A 1 89 ? -6.940 7.707 12.538 1.00 93.12 89 ASN A O 1
ATOM 750 N N . VAL A 1 90 ? -4.781 8.230 12.178 1.00 92.44 90 VAL A N 1
ATOM 751 C CA . VAL A 1 90 ? -4.324 7.869 13.530 1.00 92.44 90 VAL A CA 1
ATOM 752 C C . VAL A 1 90 ? -4.984 8.749 14.592 1.00 92.44 90 VAL A C 1
ATOM 754 O O . VAL A 1 90 ? -5.481 8.225 15.587 1.00 92.44 90 VAL A O 1
ATOM 757 N N . ILE A 1 91 ? -5.044 10.067 14.370 1.00 94.62 91 ILE A N 1
ATOM 758 C CA . ILE A 1 91 ? -5.697 10.998 15.302 1.00 94.62 91 ILE A CA 1
ATOM 759 C C . ILE A 1 91 ? -7.185 10.664 15.437 1.00 94.62 91 ILE A C 1
ATOM 761 O O . ILE A 1 91 ? -7.683 10.541 16.553 1.00 94.62 91 ILE A O 1
ATOM 765 N N . VAL A 1 92 ? -7.890 10.474 14.318 1.00 94.25 92 VAL A N 1
ATOM 766 C CA . VAL A 1 92 ? -9.327 10.154 14.315 1.00 94.25 92 VAL A CA 1
ATOM 767 C C . VAL A 1 92 ? -9.595 8.841 15.046 1.00 94.25 92 VAL A C 1
ATOM 769 O O . VAL A 1 92 ? -10.464 8.793 15.912 1.00 94.25 92 VAL A O 1
ATOM 772 N N . THR A 1 93 ? -8.821 7.795 14.755 1.00 90.25 93 THR A N 1
ATOM 773 C CA . THR A 1 93 ? -8.958 6.496 15.428 1.00 90.25 93 THR A CA 1
ATOM 774 C C . THR A 1 93 ? -8.694 6.621 16.931 1.00 90.25 93 THR A C 1
ATOM 776 O O . THR A 1 93 ? -9.441 6.056 17.727 1.00 90.25 93 THR A O 1
ATOM 779 N N . GLY A 1 94 ? -7.693 7.412 17.336 1.00 90.50 94 GLY A N 1
ATOM 780 C CA . GLY A 1 94 ? -7.410 7.696 18.745 1.00 90.50 94 GLY A CA 1
ATOM 781 C C . GLY A 1 94 ? -8.558 8.422 19.452 1.00 90.50 94 GLY A C 1
ATOM 782 O O . GLY A 1 94 ? -8.968 8.009 20.533 1.00 90.50 94 GLY A O 1
ATOM 783 N N . VAL A 1 95 ? -9.126 9.456 18.826 1.00 92.50 95 VAL A N 1
ATOM 784 C CA . VAL A 1 95 ? -10.278 10.197 19.371 1.00 92.50 95 VAL A CA 1
ATOM 785 C C . VAL A 1 95 ? -11.500 9.290 19.518 1.00 92.50 95 VAL A C 1
ATOM 787 O O . VAL A 1 95 ? -12.142 9.303 20.565 1.00 92.50 95 VAL A O 1
ATOM 790 N N . ILE A 1 96 ? -11.806 8.472 18.506 1.00 93.00 96 ILE A N 1
ATOM 791 C CA . ILE A 1 96 ? -12.936 7.530 18.549 1.00 93.00 96 ILE A CA 1
ATOM 792 C C . ILE A 1 96 ? -12.748 6.507 19.672 1.00 93.00 96 ILE A C 1
ATOM 794 O O . ILE A 1 96 ? -13.697 6.213 20.396 1.00 93.00 96 ILE A O 1
ATOM 798 N N . LEU A 1 97 ? -11.536 5.976 19.846 1.00 90.06 97 LEU A N 1
ATOM 799 C CA . LEU A 1 97 ? -11.256 4.995 20.891 1.00 90.06 97 LEU A CA 1
ATOM 800 C C . LEU A 1 97 ? -11.457 5.592 22.292 1.00 90.06 97 LEU A C 1
ATOM 802 O O . LEU A 1 97 ? -12.092 4.967 23.13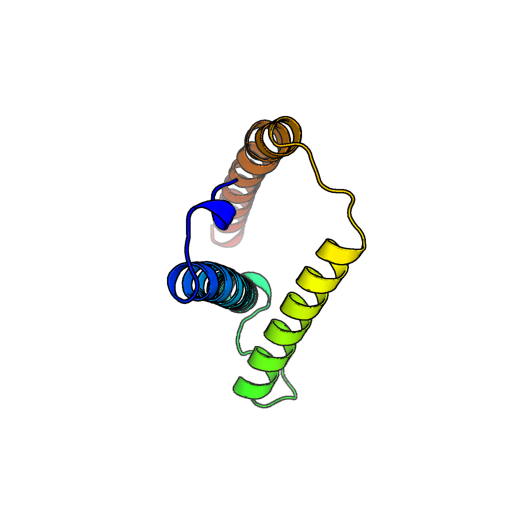5 1.00 90.06 97 LEU A O 1
ATOM 806 N N . VAL A 1 98 ? -10.992 6.824 22.519 1.00 91.62 98 VAL A N 1
ATOM 807 C CA . VAL A 1 98 ? -11.206 7.532 23.792 1.00 91.62 98 VAL A CA 1
ATOM 808 C C . VAL A 1 98 ? -12.689 7.837 24.017 1.00 91.62 98 VAL A C 1
ATOM 810 O O . VAL A 1 98 ? -13.184 7.637 25.116 1.00 91.62 98 VAL A O 1
ATOM 813 N N . ALA A 1 99 ? -13.419 8.263 22.985 1.00 89.44 99 ALA A N 1
ATOM 814 C CA . ALA A 1 99 ? -14.845 8.579 23.095 1.00 89.44 99 ALA A CA 1
ATOM 815 C C . ALA A 1 99 ? -15.753 7.349 23.291 1.00 89.44 99 ALA A C 1
ATOM 817 O O . ALA A 1 99 ? -16.887 7.499 23.731 1.00 89.44 99 ALA A O 1
ATOM 818 N N . THR A 1 100 ? -15.291 6.151 22.921 1.00 87.56 100 THR A N 1
ATOM 819 C CA . THR A 1 100 ? -16.065 4.900 23.046 1.00 87.56 100 THR A CA 1
ATOM 820 C C . THR A 1 100 ? -15.727 4.097 24.301 1.00 87.56 100 THR A C 1
ATOM 822 O O . THR A 1 100 ? -16.556 3.301 24.734 1.00 87.56 100 THR A O 1
ATOM 825 N N . GLN A 1 101 ? -14.529 4.272 24.867 1.00 69.06 101 GLN A N 1
ATOM 826 C CA . GLN A 1 101 ? -14.083 3.583 26.087 1.00 69.06 101 GLN A CA 1
ATOM 827 C C . GLN A 1 101 ? -14.087 4.470 27.344 1.00 69.06 101 GLN A C 1
ATOM 829 O O . GLN A 1 101 ? -13.887 3.943 28.439 1.00 69.06 101 GLN A O 1
ATOM 834 N N . GLY A 1 102 ? -14.263 5.786 27.185 1.00 51.69 102 GLY A N 1
ATOM 835 C CA . GLY A 1 102 ? -14.416 6.761 28.271 1.00 51.69 102 GLY A CA 1
ATOM 836 C C . GLY A 1 102 ? -15.856 6.965 28.718 1.00 51.69 102 GLY A C 1
ATOM 837 O O . GLY A 1 102 ? -16.778 6.655 27.931 1.00 51.69 102 GLY A O 1
#

Nearest PDB structures (foldseek):
  7z7t-assembly1_H  TM=9.834E-01  e=5.439E-05  Escherichia coli str. K-12 substr. MC4100
  7p7k-assembly1_H  TM=9.773E-01  e=8.059E-05  Escherichia coli BL21(DE3)
  7p7l-assembly1_H  TM=9.827E-01  e=9.187E-05  Escherichia coli BL21(DE3)
  7z83-assembly1_H  TM=9.808E-01  e=1.552E-04  Escherichia coli BL21(DE3)
  7p7e-assembly1_H  TM=9.765E-01  e=3.884E-04  Escherichia coli BL21(DE3)

Secondary structure (DSSP, 8-state):
-GGGS--THHHHHHHHHHHHHHHHHHHHHHHHHS-TT--TTS-HHHHHHHHHHHHHHHHHHHHHHSPPPPHHHHHHHIIIIIHHHHHHHHHHHHHHHHHHH-

Mean predicted aligned error: 6.99 Å

Foldseek 3Di:
DVLVVDPDPRNVVVVVVVVVVLLVVLLVCCVPPVVQQDDPPDHSVVVNVVSSVVSVVVVVVCVVPDDDDDPVVVVCCVPVPVVVVVVVVVVVVVVVVVVVVD

pLDDT: mean 86.33, std 7.74, range [51.69, 95.19]

Radius of gyration: 18.73 Å; Cα contacts (8 Å, |Δi|>4): 34; chains: 1; bounding box: 42×39×45 Å

Solvent-accessible surface area (backbone atoms only — not comparable to full-atom values): 5793 Å² total; per-residue (Å²): 109,82,73,78,77,40,65,70,69,56,39,51,50,55,54,51,50,53,54,50,50,55,51,52,53,32,46,50,48,31,50,75,73,59,58,32,48,67,44,101,88,45,61,42,67,60,39,34,51,51,52,32,52,52,45,52,50,47,54,54,49,50,65,74,69,54,77,88,76,55,68,71,57,52,53,46,44,47,65,72,45,51,49,58,51,50,54,50,50,53,52,51,52,51,52,51,50,51,68,71,76,100

Sequence (102 aa):
GFLTEYTGLKFIMYYLAEYVNMITVSALAVLLFFGGWYLWFVPPVLAFLFKVVLLLFLYIWLRGTFPRLRYDMLMRLGWKVLLPLGIVNVIVTGVILVATQG